Protein AF-A0A9E5EHN4-F1 (afdb_monomer_lite)

pLDDT: mean 83.6, std 17.09, range [40.53, 97.62]

Sequence (93 aa):
MKDISAEHAQRKEELLAKLEERAMACPGLYPVRTREDFLRLAIDHAKGGDELVCQILEEIWRRPDEALQINAQSLIRRGMGWGNEKKKKSLEG

Secondary structure (DSSP, 8-state):
---HHHHHHHHHHHHHHHHHHHHHHSTTSSS--SHHHHHHHHHHHHTT-HHHHHHHHHHHHH-HHHHHHHHHHHHHHHHTTTT----------

Structure (mmCIF, N/CA/C/O backbone):
data_AF-A0A9E5EHN4-F1
#
_entry.id   AF-A0A9E5EHN4-F1
#
loop_
_atom_site.group_PDB
_atom_site.id
_atom_site.type_symbol
_atom_site.label_atom_id
_atom_site.label_alt_id
_atom_site.label_comp_id
_atom_site.label_asym_id
_atom_site.label_entity_id
_atom_site.label_seq_id
_atom_site.pdbx_PDB_ins_code
_atom_site.Cartn_x
_atom_site.Cartn_y
_atom_site.Cartn_z
_atom_site.occupancy
_atom_site.B_iso_or_equiv
_atom_site.auth_seq_id
_atom_site.auth_comp_id
_atom_site.auth_asym_id
_atom_site.auth_atom_id
_atom_site.pdbx_PDB_model_num
ATOM 1 N N . MET A 1 1 ? -21.240 -2.774 22.126 1.00 46.44 1 MET A N 1
ATOM 2 C CA . MET A 1 1 ? -20.414 -2.054 21.136 1.00 46.44 1 MET A CA 1
ATOM 3 C C . MET A 1 1 ? -19.742 -3.124 20.305 1.00 46.44 1 MET A C 1
ATOM 5 O O . MET A 1 1 ? -19.083 -3.962 20.899 1.00 46.44 1 MET A O 1
ATOM 9 N N . LYS A 1 2 ? -20.008 -3.207 18.996 1.00 52.47 2 LYS A N 1
ATOM 10 C CA . LYS A 1 2 ? -19.188 -4.065 18.130 1.00 52.47 2 LYS A CA 1
ATOM 11 C C . LYS A 1 2 ? -17.767 -3.508 18.191 1.00 52.47 2 LYS A C 1
ATOM 13 O O . LYS A 1 2 ? -17.615 -2.290 18.117 1.00 52.47 2 LYS A O 1
ATOM 18 N N . ASP A 1 3 ? -16.780 -4.364 18.418 1.00 68.12 3 ASP A N 1
ATOM 19 C CA . ASP A 1 3 ? -15.375 -3.977 18.503 1.00 68.12 3 ASP A CA 1
ATOM 20 C C . ASP A 1 3 ? -14.943 -3.342 17.180 1.00 68.12 3 ASP A C 1
ATOM 22 O O . ASP A 1 3 ? -14.640 -4.031 16.210 1.00 68.12 3 ASP A O 1
ATOM 26 N N . ILE A 1 4 ? -14.934 -2.011 17.138 1.00 74.50 4 ILE A N 1
ATOM 27 C CA . ILE A 1 4 ? -14.484 -1.213 15.989 1.00 74.50 4 ILE A CA 1
ATOM 28 C C . ILE A 1 4 ? -13.063 -1.643 15.578 1.00 74.50 4 ILE A C 1
ATOM 30 O O . ILE A 1 4 ? -12.744 -1.735 14.398 1.00 74.50 4 ILE A O 1
ATOM 34 N N . SER A 1 5 ? -12.238 -2.027 16.556 1.00 76.31 5 SER A N 1
ATOM 35 C CA . SER A 1 5 ? -10.908 -2.599 16.328 1.00 76.31 5 SER A CA 1
ATOM 36 C C . SER A 1 5 ? -10.943 -3.924 15.548 1.00 76.31 5 SER A C 1
ATOM 38 O O . SER A 1 5 ? -10.133 -4.117 14.643 1.00 76.31 5 SER A O 1
ATOM 40 N N . ALA A 1 6 ? -11.902 -4.812 15.831 1.00 81.94 6 ALA A N 1
ATOM 41 C CA . ALA A 1 6 ? -12.046 -6.078 15.110 1.00 81.94 6 ALA A CA 1
ATOM 42 C C . ALA A 1 6 ? -12.510 -5.861 13.660 1.00 81.94 6 ALA A C 1
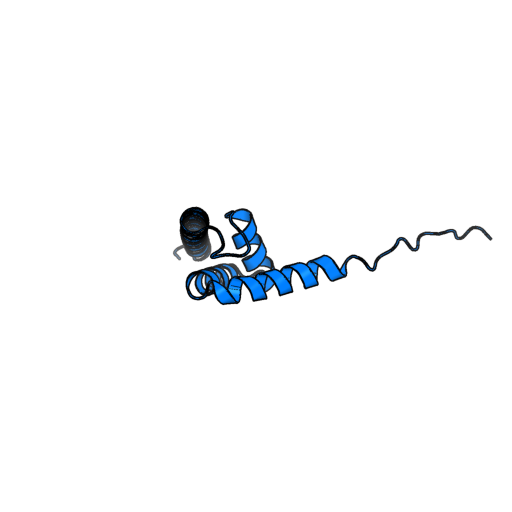ATOM 44 O O . ALA A 1 6 ? -12.049 -6.554 12.754 1.00 81.94 6 ALA A O 1
ATOM 45 N N . GLU A 1 7 ? -13.370 -4.867 13.428 1.00 85.50 7 GLU A N 1
ATOM 46 C CA . GLU A 1 7 ? -13.822 -4.490 12.084 1.00 85.50 7 GLU A CA 1
ATOM 47 C C . GLU A 1 7 ? -12.673 -3.913 11.241 1.00 85.50 7 GLU A C 1
ATOM 49 O O . GLU A 1 7 ? -12.457 -4.349 10.107 1.00 85.50 7 GLU A O 1
ATOM 54 N N . HIS A 1 8 ? -11.864 -3.009 11.808 1.00 87.00 8 HIS A N 1
ATOM 55 C CA . HIS A 1 8 ? -10.666 -2.496 11.136 1.00 87.00 8 HIS A CA 1
ATOM 56 C C . HIS A 1 8 ? -9.635 -3.597 10.867 1.00 87.00 8 HIS A C 1
ATOM 58 O O . HIS A 1 8 ? -9.028 -3.620 9.796 1.00 87.00 8 HIS A O 1
ATOM 64 N N . ALA A 1 9 ? -9.456 -4.541 11.797 1.00 88.88 9 ALA A N 1
ATOM 65 C CA . ALA A 1 9 ? -8.554 -5.671 11.604 1.00 88.88 9 ALA A CA 1
ATOM 66 C C . ALA A 1 9 ? -8.996 -6.553 10.428 1.00 88.88 9 ALA A C 1
ATOM 68 O O . ALA A 1 9 ? -8.176 -6.858 9.564 1.00 88.88 9 ALA A O 1
ATOM 69 N N . GLN A 1 10 ? -10.284 -6.902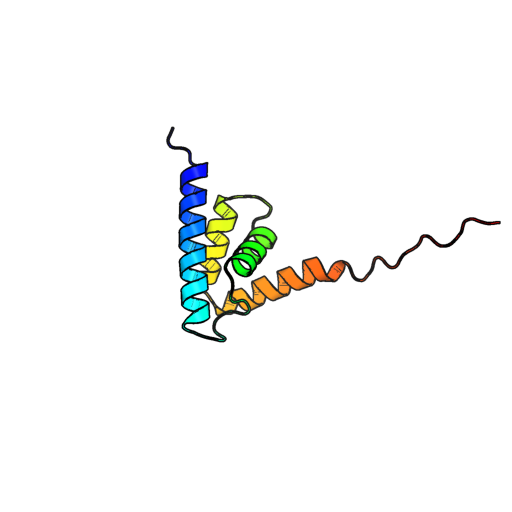 10.350 1.00 92.25 10 GLN A N 1
ATOM 70 C CA . GLN A 1 10 ? -10.813 -7.691 9.238 1.00 92.25 10 GLN A CA 1
ATOM 71 C C . GLN A 1 10 ? -10.668 -6.951 7.902 1.00 92.25 10 GLN A C 1
ATOM 73 O O . GLN A 1 10 ? -10.147 -7.512 6.939 1.00 92.25 10 GLN A O 1
ATOM 78 N N . ARG A 1 11 ? -11.067 -5.674 7.849 1.00 94.12 11 ARG A N 1
ATOM 79 C CA . ARG A 1 11 ? -10.970 -4.847 6.637 1.00 94.12 11 ARG A CA 1
ATOM 80 C C . ARG A 1 11 ? -9.531 -4.738 6.137 1.00 94.12 11 ARG A C 1
ATOM 82 O O . ARG A 1 11 ? -9.281 -4.859 4.938 1.00 94.12 11 ARG A O 1
ATOM 89 N N . LYS A 1 12 ? -8.577 -4.540 7.048 1.00 94.94 12 LYS A N 1
ATOM 90 C CA . LYS A 1 12 ? -7.146 -4.501 6.735 1.00 94.94 12 LYS A CA 1
ATOM 91 C C . LYS A 1 12 ? -6.682 -5.811 6.096 1.00 94.94 12 LYS A C 1
ATOM 93 O O . LYS A 1 12 ? -6.044 -5.767 5.047 1.00 94.94 12 LYS A O 1
ATOM 98 N N . GLU A 1 13 ? -7.019 -6.958 6.685 1.00 95.88 13 GLU A N 1
ATOM 99 C CA . GLU A 1 13 ? -6.627 -8.267 6.142 1.00 95.88 13 GLU A CA 1
ATOM 100 C C . GLU A 1 13 ? -7.229 -8.516 4.751 1.00 95.88 13 GLU A C 1
ATOM 102 O O . GLU A 1 13 ? -6.529 -8.969 3.844 1.00 95.88 13 GLU A O 1
ATOM 107 N N . GLU A 1 14 ? -8.497 -8.153 4.541 1.00 96.19 14 GLU A N 1
ATOM 108 C CA . GLU A 1 14 ? -9.151 -8.265 3.233 1.00 96.19 14 GLU A CA 1
ATOM 109 C C . GLU A 1 14 ? -8.469 -7.398 2.163 1.00 96.19 14 GLU A C 1
ATOM 111 O O . GLU A 1 14 ? -8.283 -7.840 1.026 1.00 96.19 14 GLU A O 1
ATOM 116 N N . LEU A 1 15 ? -8.077 -6.168 2.510 1.00 96.81 15 LEU A N 1
ATOM 117 C CA . LEU A 1 15 ? -7.361 -5.268 1.602 1.00 96.81 15 LEU A CA 1
ATOM 118 C C . LEU A 1 15 ? -5.966 -5.797 1.259 1.00 96.81 15 LEU A C 1
ATOM 120 O O . LEU A 1 15 ? -5.579 -5.787 0.090 1.00 96.81 15 LEU A O 1
ATOM 124 N N . LEU A 1 16 ? -5.231 -6.294 2.255 1.00 97.62 16 LEU A N 1
ATOM 125 C CA . LEU A 1 16 ? -3.904 -6.879 2.064 1.00 97.62 16 LEU A CA 1
ATOM 126 C C . LEU A 1 16 ? -3.957 -8.118 1.164 1.00 97.62 16 LEU A C 1
ATOM 128 O O . LEU A 1 16 ? -3.138 -8.246 0.254 1.00 97.62 16 LEU A O 1
ATOM 132 N N . ALA A 1 17 ? -4.946 -8.992 1.368 1.00 97.50 17 ALA A N 1
ATOM 133 C CA . ALA A 1 17 ? -5.146 -10.170 0.532 1.00 97.50 17 ALA A CA 1
ATOM 134 C C . ALA A 1 17 ? -5.411 -9.800 -0.934 1.00 97.50 17 ALA A C 1
ATOM 136 O O . ALA A 1 17 ? -4.771 -10.350 -1.830 1.00 97.50 17 ALA A O 1
ATOM 137 N N . LYS A 1 18 ? -6.301 -8.829 -1.175 1.00 97.12 18 LYS A N 1
ATOM 138 C CA . LYS A 1 18 ? -6.613 -8.337 -2.526 1.00 97.12 18 LYS A CA 1
ATOM 139 C C . LYS A 1 18 ? -5.390 -7.723 -3.203 1.00 97.12 18 LYS A C 1
ATOM 141 O O . LYS A 1 18 ? -5.123 -8.010 -4.368 1.00 97.12 18 LYS A O 1
ATOM 146 N N . LEU A 1 19 ? -4.649 -6.876 -2.487 1.00 97.31 19 LEU A N 1
ATOM 147 C CA . LEU A 1 19 ? -3.457 -6.211 -3.016 1.00 97.31 19 LEU A CA 1
ATOM 148 C C . LEU A 1 19 ? -2.373 -7.211 -3.417 1.00 97.31 19 LEU A C 1
ATOM 150 O O . LEU A 1 19 ? -1.823 -7.095 -4.510 1.00 97.31 19 LEU A O 1
ATOM 154 N N . GLU A 1 20 ? -2.097 -8.202 -2.572 1.00 97.00 20 GLU A N 1
ATOM 155 C CA . GLU A 1 20 ? -1.123 -9.252 -2.874 1.00 97.00 20 GLU A CA 1
ATOM 156 C C . GLU A 1 20 ? -1.547 -10.093 -4.078 1.00 97.00 20 GLU A C 1
ATOM 158 O O . GLU A 1 20 ? -0.758 -10.270 -5.006 1.00 97.00 20 GLU A O 1
ATOM 163 N N . GLU A 1 21 ? -2.803 -10.550 -4.118 1.00 97.00 21 GLU A N 1
ATOM 164 C CA . GLU A 1 21 ? -3.327 -11.312 -5.255 1.00 97.00 21 GLU A CA 1
ATOM 165 C C . GLU A 1 21 ? -3.173 -10.523 -6.562 1.00 97.00 21 GLU A C 1
ATOM 167 O O . GLU A 1 21 ? -2.654 -11.035 -7.557 1.00 97.00 21 GLU A O 1
ATOM 172 N N . ARG A 1 22 ? -3.541 -9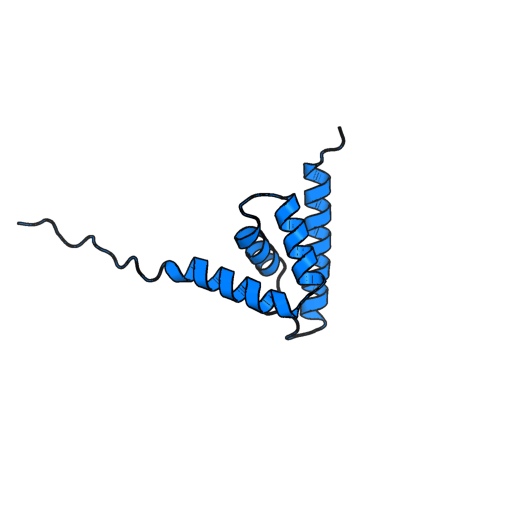.239 -6.549 1.00 96.69 22 ARG A N 1
ATOM 173 C CA . ARG A 1 22 ? -3.442 -8.372 -7.725 1.00 96.69 22 ARG A CA 1
ATOM 174 C C . ARG A 1 22 ? -1.995 -8.074 -8.119 1.00 96.69 22 ARG A C 1
ATOM 176 O O . ARG A 1 22 ? -1.701 -8.010 -9.311 1.00 96.69 22 ARG A O 1
ATOM 183 N N . ALA A 1 23 ? -1.091 -7.902 -7.156 1.00 95.75 23 ALA A N 1
ATOM 184 C CA . ALA A 1 23 ? 0.333 -7.699 -7.424 1.00 95.75 23 ALA A CA 1
ATOM 185 C C . ALA A 1 23 ? 0.994 -8.945 -8.029 1.00 95.75 23 ALA A C 1
ATOM 187 O O . ALA A 1 23 ? 1.874 -8.823 -8.883 1.00 95.75 23 ALA A O 1
ATOM 188 N N . MET A 1 24 ? 0.547 -10.133 -7.618 1.00 94.81 24 MET A N 1
ATOM 189 C CA . MET A 1 24 ? 0.986 -11.410 -8.178 1.00 94.81 24 MET A CA 1
ATOM 190 C C . MET A 1 24 ? 0.412 -11.650 -9.578 1.00 94.81 24 MET A C 1
ATOM 192 O O . MET A 1 24 ? 1.142 -12.081 -10.469 1.00 94.81 24 MET A O 1
ATOM 196 N N . ALA A 1 25 ? -0.868 -11.332 -9.791 1.00 96.19 25 ALA A N 1
ATOM 197 C CA . ALA A 1 25 ? -1.529 -11.466 -11.088 1.00 96.19 25 ALA A CA 1
ATOM 198 C C . ALA A 1 25 ? -0.990 -10.480 -12.140 1.00 96.19 25 ALA A C 1
ATOM 200 O O . ALA A 1 25 ? -0.932 -10.814 -13.323 1.00 96.19 25 ALA A O 1
ATOM 201 N N . CYS A 1 26 ? -0.562 -9.285 -11.715 1.00 94.19 26 CYS A N 1
ATOM 202 C CA . CYS A 1 26 ? -0.046 -8.231 -12.591 1.00 94.19 26 CYS A CA 1
ATOM 203 C C . CYS A 1 26 ? 1.362 -7.769 -12.165 1.00 94.19 26 CYS A C 1
ATOM 205 O O . CYS A 1 26 ? 1.505 -6.706 -11.544 1.00 94.19 26 CYS A O 1
ATOM 207 N N . PRO A 1 27 ? 2.427 -8.520 -12.515 1.00 90.94 27 PRO A N 1
ATOM 208 C CA . PRO A 1 27 ? 3.796 -8.136 -12.190 1.00 90.94 27 PRO A CA 1
ATOM 209 C C . PRO A 1 27 ? 4.152 -6.749 -12.742 1.00 90.94 27 PRO A C 1
ATOM 211 O O . PRO A 1 27 ? 4.001 -6.481 -13.930 1.00 90.94 27 PRO A O 1
ATOM 214 N N . GLY A 1 28 ? 4.658 -5.871 -11.873 1.00 90.69 28 GLY A N 1
ATOM 215 C CA . GLY A 1 28 ? 5.051 -4.502 -12.233 1.00 90.69 28 GLY A CA 1
ATOM 216 C C . GLY A 1 28 ? 3.960 -3.445 -12.041 1.00 90.69 28 GLY A C 1
ATOM 217 O O . GLY A 1 28 ? 4.265 -2.262 -12.151 1.00 90.69 28 GLY A O 1
ATOM 218 N N . LEU A 1 29 ? 2.726 -3.839 -11.698 1.00 94.19 29 LEU A N 1
ATOM 219 C CA . LEU A 1 29 ? 1.650 -2.894 -11.372 1.00 94.19 29 LEU A CA 1
ATOM 220 C C . LEU A 1 29 ? 1.930 -2.104 -10.085 1.00 94.19 29 LEU A C 1
ATOM 222 O O . LEU A 1 29 ? 1.587 -0.931 -9.985 1.00 94.19 29 LEU A O 1
ATOM 226 N N . TYR A 1 30 ? 2.551 -2.761 -9.108 1.00 95.06 30 TYR A N 1
ATOM 227 C CA . TYR A 1 30 ? 2.922 -2.179 -7.826 1.00 95.06 30 TYR A CA 1
ATOM 228 C C . TYR A 1 30 ? 4.442 -2.23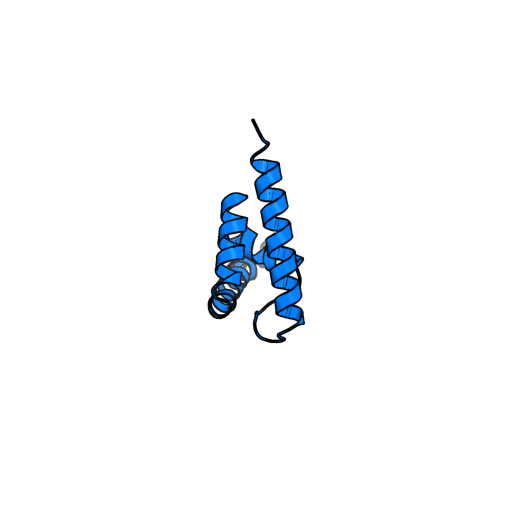2 -7.636 1.00 95.06 30 TYR A C 1
ATOM 230 O O . TYR A 1 30 ? 5.096 -3.160 -8.126 1.00 95.06 30 TYR A O 1
ATOM 238 N N . PRO A 1 31 ? 5.022 -1.284 -6.877 1.00 91.44 31 PRO A N 1
ATOM 239 C CA . PRO A 1 31 ? 6.449 -1.290 -6.549 1.00 91.44 31 PRO A CA 1
ATOM 240 C C . PRO A 1 31 ? 6.828 -2.365 -5.516 1.00 91.44 31 PRO A C 1
ATOM 242 O O . PRO A 1 31 ? 8.009 -2.569 -5.247 1.00 91.44 31 PRO A O 1
ATOM 245 N N . VAL A 1 32 ? 5.832 -3.023 -4.918 1.00 92.81 32 VAL A N 1
ATOM 246 C CA . VAL A 1 32 ? 5.964 -4.090 -3.924 1.00 92.81 32 VAL A CA 1
ATOM 247 C C . VAL A 1 32 ? 4.988 -5.221 -4.246 1.00 92.81 32 VAL A C 1
ATOM 249 O O . VAL A 1 32 ? 4.076 -5.030 -5.051 1.00 92.81 32 VAL A O 1
ATOM 252 N N . ARG A 1 33 ? 5.192 -6.408 -3.663 1.00 91.88 33 ARG A N 1
ATOM 253 C CA . ARG A 1 33 ? 4.428 -7.612 -4.045 1.00 91.88 33 ARG A CA 1
ATOM 254 C C . ARG A 1 33 ? 3.794 -8.370 -2.888 1.00 91.88 33 ARG A C 1
ATOM 256 O O . ARG A 1 33 ? 2.834 -9.091 -3.122 1.00 91.88 33 ARG A O 1
ATOM 263 N N . THR A 1 34 ? 4.318 -8.229 -1.675 1.00 93.94 34 THR A N 1
ATOM 264 C CA . THR A 1 34 ? 3.883 -9.026 -0.522 1.00 93.94 34 THR A CA 1
ATOM 265 C C . THR A 1 34 ? 2.913 -8.249 0.360 1.00 93.94 34 THR A C 1
ATOM 267 O O . THR A 1 34 ? 2.964 -7.015 0.417 1.00 93.94 34 THR A O 1
ATOM 270 N N . ARG A 1 35 ? 2.063 -8.964 1.108 1.00 96.12 35 ARG A N 1
ATOM 271 C CA . ARG A 1 35 ? 1.235 -8.357 2.170 1.00 96.12 35 ARG A CA 1
ATOM 272 C C . ARG A 1 35 ? 2.058 -7.523 3.146 1.00 96.12 35 ARG A C 1
ATOM 274 O O . ARG A 1 35 ? 1.662 -6.411 3.486 1.00 96.12 35 ARG A O 1
ATOM 281 N N . GLU A 1 36 ? 3.202 -8.045 3.577 1.00 94.81 36 GLU A N 1
ATOM 282 C CA . GLU A 1 36 ? 4.083 -7.384 4.543 1.00 94.81 36 GLU A CA 1
ATOM 283 C C . GLU A 1 36 ? 4.588 -6.040 4.014 1.00 94.81 36 GLU A C 1
ATOM 285 O O . GLU A 1 36 ? 4.592 -5.048 4.744 1.00 94.81 36 GLU A O 1
ATOM 290 N N . ASP A 1 37 ? 4.934 -5.968 2.728 1.00 93.44 37 ASP A N 1
ATOM 291 C CA . ASP A 1 37 ? 5.357 -4.720 2.103 1.00 93.44 37 ASP A CA 1
ATOM 292 C C . ASP A 1 37 ? 4.228 -3.690 2.002 1.00 93.44 37 ASP A C 1
ATOM 294 O O . ASP A 1 37 ? 4.450 -2.510 2.282 1.00 93.44 37 ASP A O 1
ATOM 298 N N . PHE A 1 38 ? 3.020 -4.104 1.612 1.00 95.38 38 PHE A N 1
ATOM 299 C CA . PHE A 1 38 ? 1.873 -3.193 1.549 1.00 95.38 38 PHE A CA 1
ATOM 300 C C . PHE A 1 38 ? 1.501 -2.667 2.934 1.00 95.38 38 PHE A C 1
ATOM 302 O O . PHE A 1 38 ? 1.293 -1.464 3.103 1.00 95.38 38 PHE A O 1
ATOM 309 N N . LEU A 1 39 ? 1.486 -3.543 3.940 1.00 95.12 39 LEU A N 1
ATOM 310 C CA . LEU A 1 39 ? 1.234 -3.157 5.323 1.00 95.12 39 LEU A CA 1
ATOM 311 C C . LEU A 1 39 ? 2.291 -2.166 5.821 1.00 95.12 39 LEU A C 1
ATOM 313 O O . LEU A 1 39 ? 1.960 -1.135 6.404 1.00 95.12 39 LEU A O 1
ATOM 317 N N . ARG A 1 40 ? 3.566 -2.444 5.542 1.00 92.19 40 ARG A N 1
ATOM 318 C CA . ARG A 1 40 ? 4.697 -1.570 5.864 1.00 92.19 40 ARG A CA 1
ATOM 319 C C . ARG A 1 40 ? 4.531 -0.177 5.253 1.00 92.19 40 ARG A C 1
ATOM 321 O O . ARG A 1 40 ? 4.750 0.817 5.944 1.00 92.19 40 ARG A O 1
ATOM 328 N N . LEU A 1 41 ? 4.147 -0.098 3.977 1.00 91.94 41 LEU A N 1
ATOM 329 C CA . LEU A 1 41 ? 3.877 1.171 3.300 1.00 91.94 41 LEU A CA 1
ATOM 330 C C . LEU A 1 41 ? 2.728 1.931 3.954 1.00 91.94 41 LEU A C 1
ATOM 332 O O . LEU A 1 41 ? 2.861 3.125 4.215 1.00 91.94 41 LEU A O 1
ATOM 336 N N . ALA A 1 42 ? 1.631 1.244 4.255 1.00 93.62 42 ALA A N 1
ATOM 337 C CA . ALA A 1 42 ? 0.483 1.867 4.890 1.00 93.62 42 ALA A CA 1
ATOM 338 C C . ALA A 1 42 ? 0.826 2.408 6.286 1.00 93.62 42 ALA A C 1
ATOM 340 O O . ALA A 1 42 ? 0.515 3.559 6.582 1.00 93.62 42 ALA A O 1
ATOM 341 N N . ILE A 1 43 ? 1.543 1.640 7.115 1.00 92.56 43 ILE A N 1
ATOM 342 C CA . ILE A 1 43 ? 1.963 2.060 8.464 1.00 92.56 43 ILE A CA 1
ATOM 343 C C . ILE A 1 43 ? 2.857 3.304 8.419 1.00 92.56 43 ILE A C 1
ATOM 345 O O . ILE A 1 43 ? 2.646 4.236 9.199 1.00 92.56 43 ILE A O 1
ATOM 349 N N . ASP A 1 44 ? 3.817 3.355 7.490 1.00 90.50 44 ASP A N 1
ATOM 350 C CA . ASP A 1 44 ? 4.718 4.506 7.352 1.00 90.50 44 ASP A CA 1
ATOM 351 C C . ASP A 1 44 ? 3.952 5.814 7.089 1.00 90.50 44 ASP A C 1
ATOM 353 O O . ASP A 1 44 ? 4.420 6.896 7.450 1.00 90.50 44 ASP A O 1
ATOM 357 N N . HIS A 1 45 ? 2.775 5.744 6.467 1.00 88.69 45 HIS A N 1
ATOM 358 C CA . HIS A 1 45 ? 1.956 6.909 6.122 1.00 88.69 45 HIS A CA 1
ATOM 359 C C . HIS A 1 45 ? 0.804 7.162 7.098 1.00 88.69 45 HIS A C 1
ATOM 361 O O . HIS A 1 45 ? 0.462 8.318 7.338 1.00 88.69 45 HIS A O 1
ATOM 367 N N . ALA A 1 46 ? 0.273 6.119 7.732 1.00 89.25 46 ALA A N 1
ATOM 368 C CA . ALA A 1 46 ? -0.889 6.185 8.615 1.00 89.25 46 ALA A CA 1
ATOM 369 C C . ALA A 1 46 ? -0.619 6.799 10.002 1.00 89.25 46 ALA A C 1
ATOM 371 O O . ALA A 1 46 ? -1.560 6.999 10.769 1.00 89.25 46 ALA A O 1
ATOM 372 N N . LYS A 1 47 ? 0.645 7.082 10.362 1.00 83.62 47 LYS A N 1
ATOM 373 C CA . LYS A 1 47 ? 1.046 7.685 11.656 1.00 83.62 47 LYS A CA 1
ATOM 374 C C . LYS A 1 47 ? 0.439 6.989 12.896 1.00 83.62 47 LYS A C 1
ATOM 376 O O . LYS A 1 47 ? 0.253 7.629 13.926 1.00 83.62 47 LYS A O 1
ATOM 381 N N . GLY A 1 48 ? 0.154 5.686 12.804 1.00 78.31 48 GLY A N 1
ATOM 382 C CA . GLY A 1 48 ? -0.330 4.852 13.912 1.00 78.31 48 GLY A CA 1
ATOM 383 C C . GLY A 1 48 ? -1.850 4.673 14.041 1.00 78.31 48 GLY A C 1
ATOM 384 O O . GLY A 1 48 ? -2.277 4.075 15.021 1.00 78.31 48 GLY A O 1
ATOM 385 N N . GLY A 1 49 ? -2.673 5.160 13.103 1.00 87.00 49 GLY A N 1
ATOM 386 C CA . GLY A 1 49 ? -4.127 4.925 13.129 1.00 87.00 49 GLY A CA 1
ATOM 387 C C . GLY A 1 49 ? -4.564 3.724 12.282 1.00 87.00 49 GLY A C 1
ATOM 388 O O . GLY A 1 49 ? -4.326 3.728 11.078 1.00 87.00 49 GLY A O 1
ATOM 389 N N . ASP A 1 50 ? -5.261 2.743 12.865 1.00 87.38 50 ASP A N 1
ATOM 390 C CA . ASP A 1 50 ? -5.740 1.541 12.147 1.00 87.38 50 ASP A CA 1
ATOM 391 C C . ASP A 1 50 ? -6.693 1.867 10.983 1.00 87.38 50 ASP A C 1
ATOM 393 O O . ASP A 1 50 ? -6.596 1.285 9.900 1.00 87.38 50 ASP A O 1
ATOM 397 N N . GLU A 1 51 ? -7.581 2.847 11.163 1.00 90.94 51 GLU A N 1
ATOM 398 C CA . GLU A 1 51 ? -8.454 3.316 10.080 1.00 90.94 51 GLU A CA 1
ATOM 399 C C . GLU A 1 51 ? -7.652 4.022 8.976 1.00 90.94 51 GLU A C 1
ATOM 401 O O . GLU A 1 51 ? -7.916 3.824 7.793 1.00 90.94 51 GLU A O 1
ATOM 406 N N . LEU A 1 52 ? -6.615 4.785 9.340 1.00 92.88 52 LEU A N 1
ATOM 407 C CA . LEU A 1 52 ? -5.728 5.423 8.362 1.00 92.88 52 LEU A CA 1
ATOM 408 C C . LEU A 1 52 ? -4.929 4.378 7.576 1.00 92.88 52 LEU A C 1
ATOM 410 O O . LEU A 1 52 ? -4.732 4.543 6.377 1.00 92.88 52 LEU A O 1
ATOM 414 N N . VAL A 1 53 ? -4.512 3.278 8.213 1.00 94.12 53 VAL A N 1
ATOM 415 C CA . VAL A 1 53 ? -3.883 2.145 7.514 1.00 94.12 53 VAL A CA 1
ATOM 416 C C . VAL A 1 53 ? -4.830 1.600 6.445 1.00 94.12 53 VAL A C 1
ATOM 418 O O . VAL A 1 53 ? -4.414 1.442 5.299 1.00 94.12 53 VAL A O 1
ATOM 421 N N . CYS A 1 54 ? -6.102 1.369 6.785 1.00 95.12 54 CYS A N 1
ATOM 422 C CA . CYS A 1 54 ? -7.100 0.899 5.820 1.00 95.12 54 CYS A CA 1
ATOM 423 C C . CYS A 1 54 ? -7.274 1.885 4.655 1.00 95.12 54 CYS A C 1
ATOM 425 O O . CYS A 1 54 ? -7.238 1.469 3.499 1.00 95.12 54 CYS A O 1
ATOM 427 N N . GLN A 1 55 ? -7.371 3.185 4.944 1.00 94.44 55 GLN A N 1
ATOM 428 C CA . GLN A 1 55 ? -7.522 4.225 3.921 1.00 94.44 55 GLN A CA 1
ATOM 429 C C . GLN A 1 55 ? -6.329 4.290 2.958 1.00 94.44 55 GLN A C 1
ATOM 431 O O . GLN A 1 55 ? -6.526 4.395 1.748 1.00 94.44 55 GLN A O 1
ATOM 436 N N . ILE A 1 56 ? -5.096 4.176 3.465 1.00 94.81 56 ILE A N 1
ATOM 437 C CA . ILE A 1 56 ? -3.899 4.150 2.612 1.00 94.81 56 ILE A CA 1
ATOM 438 C C . ILE A 1 56 ? -3.870 2.881 1.749 1.00 94.81 56 ILE A C 1
ATOM 440 O O . ILE A 1 56 ? -3.551 2.953 0.563 1.00 94.81 56 ILE A O 1
ATOM 444 N N . LEU A 1 57 ? -4.245 1.719 2.295 1.00 96.25 57 LEU A N 1
ATOM 445 C CA . LEU A 1 57 ? -4.349 0.482 1.509 1.00 96.25 57 LEU A CA 1
ATOM 446 C C . LEU A 1 57 ? -5.410 0.598 0.399 1.00 96.25 57 LEU A C 1
ATOM 448 O O . LEU A 1 57 ? -5.183 0.145 -0.724 1.00 96.25 57 LEU A O 1
ATOM 452 N N . GLU A 1 58 ? -6.544 1.244 0.670 1.00 95.94 58 GLU A N 1
ATOM 453 C CA . GLU A 1 58 ? -7.572 1.529 -0.339 1.00 95.94 58 GLU A CA 1
ATOM 454 C C . GLU A 1 58 ? -7.112 2.529 -1.400 1.00 95.94 58 GLU A C 1
ATOM 456 O O . GLU A 1 58 ? -7.493 2.418 -2.567 1.00 95.94 58 GLU A O 1
ATOM 461 N N . GLU A 1 59 ? -6.313 3.522 -1.021 1.00 95.06 59 GLU A N 1
ATOM 462 C CA . GLU A 1 59 ? -5.708 4.461 -1.961 1.00 95.06 59 GLU A CA 1
ATOM 463 C C . GLU A 1 59 ? -4.750 3.743 -2.913 1.00 95.06 59 GLU A C 1
ATOM 465 O O . GLU A 1 59 ? -4.927 3.835 -4.127 1.00 95.06 59 GLU A O 1
ATOM 470 N N . ILE A 1 60 ? -3.846 2.916 -2.378 1.00 95.25 60 ILE A N 1
ATOM 471 C CA . ILE A 1 60 ? -2.948 2.058 -3.165 1.00 95.25 60 ILE A CA 1
ATOM 472 C C . ILE A 1 60 ? -3.754 1.142 -4.100 1.00 95.25 60 ILE A C 1
ATOM 474 O O . ILE A 1 60 ? -3.408 0.976 -5.270 1.00 95.25 60 ILE A O 1
ATOM 478 N N . TRP A 1 61 ? -4.854 0.557 -3.617 1.00 95.19 61 TRP A N 1
ATOM 479 C CA . TRP A 1 61 ? -5.724 -0.291 -4.435 1.00 95.19 61 TRP A CA 1
ATOM 480 C C . TRP A 1 61 ? -6.354 0.464 -5.613 1.00 95.19 61 TRP A C 1
ATOM 482 O O . TRP A 1 61 ? -6.375 -0.044 -6.742 1.00 95.19 61 TRP A O 1
ATOM 492 N N . ARG A 1 62 ? -6.880 1.668 -5.352 1.00 95.25 62 ARG A N 1
ATOM 493 C CA . ARG A 1 62 ? -7.538 2.510 -6.359 1.00 95.25 62 ARG A CA 1
ATOM 494 C C . ARG A 1 62 ? -6.543 3.105 -7.351 1.00 95.25 62 ARG A C 1
ATOM 496 O O . ARG A 1 62 ? -6.892 3.235 -8.522 1.00 95.25 62 ARG A O 1
ATOM 503 N N . ARG A 1 63 ? -5.335 3.454 -6.897 1.00 94.88 63 ARG A N 1
ATOM 504 C CA . ARG A 1 63 ? -4.326 4.199 -7.664 1.00 94.88 63 ARG A CA 1
ATOM 505 C C . ARG A 1 63 ? -2.950 3.526 -7.564 1.00 94.88 63 ARG A C 1
ATOM 507 O O . ARG A 1 63 ? -2.092 3.959 -6.794 1.00 94.88 63 ARG A O 1
ATOM 514 N N . PRO A 1 64 ? -2.715 2.450 -8.340 1.00 91.88 64 PRO A N 1
ATOM 515 C CA . PRO A 1 64 ? -1.439 1.733 -8.330 1.00 91.88 64 PRO A CA 1
ATOM 516 C C . PRO A 1 64 ? -0.230 2.603 -8.704 1.00 91.88 64 PRO A C 1
ATOM 518 O O . PRO A 1 64 ? 0.869 2.376 -8.206 1.00 91.88 64 PRO A O 1
ATOM 521 N N . ASP A 1 65 ? -0.433 3.625 -9.536 1.00 89.44 65 ASP A N 1
ATOM 522 C CA . ASP A 1 65 ? 0.580 4.615 -9.907 1.00 89.44 65 ASP A CA 1
ATOM 523 C C . ASP A 1 65 ? 1.074 5.435 -8.701 1.00 89.44 65 ASP A C 1
ATOM 525 O O . ASP A 1 65 ? 2.276 5.681 -8.564 1.00 89.44 65 ASP A O 1
ATOM 529 N N . GLU A 1 66 ? 0.182 5.788 -7.772 1.00 88.88 66 GLU A N 1
ATOM 530 C CA . GLU A 1 66 ? 0.549 6.504 -6.544 1.00 88.88 66 GLU A CA 1
ATOM 531 C C . GLU A 1 66 ? 1.300 5.618 -5.552 1.00 88.88 66 GLU A C 1
ATOM 533 O O . GLU A 1 66 ? 2.121 6.119 -4.779 1.00 88.88 66 GLU A O 1
ATOM 538 N N . ALA A 1 67 ? 1.116 4.295 -5.616 1.00 90.06 67 ALA A N 1
ATOM 539 C CA . ALA A 1 67 ? 1.855 3.355 -4.778 1.00 90.06 67 ALA A CA 1
ATOM 540 C C . ALA A 1 67 ? 3.375 3.520 -4.945 1.00 90.06 67 ALA A C 1
ATOM 542 O O . ALA A 1 67 ? 4.126 3.373 -3.977 1.00 90.06 67 ALA A O 1
ATOM 543 N N . LEU A 1 68 ? 3.838 3.883 -6.150 1.00 89.31 68 LEU A N 1
ATOM 544 C CA . LEU A 1 68 ? 5.244 4.187 -6.419 1.00 89.31 68 LEU A CA 1
ATOM 545 C C . LEU A 1 68 ? 5.728 5.406 -5.624 1.00 89.31 68 LEU A C 1
ATOM 547 O O . LEU A 1 68 ? 6.797 5.356 -5.014 1.00 89.31 68 LEU A O 1
ATOM 551 N N . GLN A 1 69 ? 4.936 6.480 -5.591 1.00 90.06 69 GLN A N 1
ATOM 552 C CA . GLN A 1 69 ? 5.262 7.695 -4.842 1.00 90.06 69 GLN A CA 1
ATOM 553 C C . GLN A 1 69 ? 5.251 7.435 -3.332 1.00 90.06 69 GLN A C 1
ATOM 555 O O . GLN A 1 69 ? 6.186 7.822 -2.628 1.00 90.06 69 GLN A O 1
ATOM 560 N N . ILE A 1 70 ? 4.238 6.717 -2.842 1.00 89.38 70 ILE A N 1
ATOM 561 C CA . ILE A 1 70 ? 4.113 6.301 -1.438 1.00 89.38 70 ILE A CA 1
ATOM 562 C C . ILE A 1 70 ? 5.333 5.471 -1.018 1.00 89.38 70 ILE A C 1
ATOM 564 O O . ILE A 1 70 ? 5.921 5.727 0.040 1.00 89.38 70 ILE A O 1
ATOM 568 N N . ASN A 1 71 ? 5.758 4.524 -1.861 1.00 90.56 71 ASN A N 1
ATOM 569 C CA . ASN A 1 71 ? 6.950 3.716 -1.621 1.00 90.56 71 ASN A CA 1
ATOM 570 C C . ASN A 1 71 ? 8.235 4.545 -1.632 1.00 90.56 71 ASN A C 1
ATOM 572 O O . ASN A 1 71 ? 9.042 4.411 -0.715 1.00 90.56 71 ASN A O 1
ATOM 576 N N . ALA A 1 72 ? 8.410 5.449 -2.597 1.00 89.19 72 ALA A N 1
ATOM 577 C CA . ALA A 1 72 ? 9.566 6.341 -2.633 1.00 89.19 72 ALA A CA 1
ATOM 578 C C . ALA A 1 72 ? 9.662 7.199 -1.359 1.00 89.19 72 ALA A C 1
ATOM 580 O O . ALA A 1 72 ? 10.721 7.276 -0.740 1.00 89.19 72 ALA A O 1
ATOM 581 N N . GLN A 1 73 ? 8.549 7.779 -0.900 1.00 89.56 73 GLN A N 1
ATOM 582 C CA . GLN A 1 73 ? 8.512 8.562 0.340 1.00 89.56 73 GLN A CA 1
ATOM 583 C C . GLN A 1 73 ? 8.801 7.720 1.590 1.00 89.56 73 GLN A C 1
ATOM 585 O O . GLN A 1 73 ? 9.450 8.201 2.522 1.00 89.56 73 GLN A O 1
ATOM 590 N N . SER A 1 74 ? 8.318 6.477 1.627 1.00 87.38 74 SER A N 1
ATOM 591 C CA . SER A 1 74 ? 8.620 5.517 2.694 1.00 87.38 74 SER A CA 1
ATOM 592 C C . SER A 1 74 ? 10.119 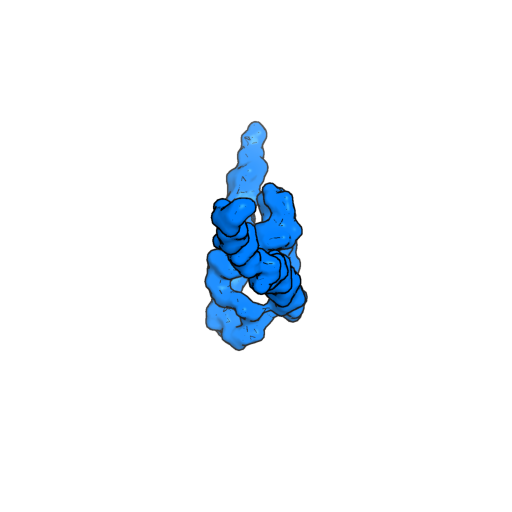5.187 2.728 1.00 87.38 74 SER A C 1
ATOM 594 O O . SER A 1 74 ? 10.754 5.276 3.781 1.00 87.38 74 SER A O 1
ATOM 596 N N . LEU A 1 75 ? 10.718 4.900 1.567 1.00 87.50 75 LEU A N 1
ATOM 597 C CA . LEU A 1 75 ? 12.150 4.635 1.434 1.00 87.50 75 LEU A CA 1
ATOM 598 C C . LEU A 1 75 ? 12.999 5.849 1.814 1.00 87.50 75 LEU A C 1
ATOM 600 O O . LEU A 1 75 ? 13.985 5.679 2.518 1.00 87.50 75 LEU A O 1
ATOM 604 N N . ILE A 1 76 ? 12.609 7.067 1.430 1.00 86.44 76 ILE A N 1
ATOM 605 C CA . ILE A 1 76 ? 13.313 8.301 1.818 1.00 86.44 76 ILE A CA 1
ATOM 606 C C . ILE A 1 76 ? 13.275 8.496 3.339 1.00 86.44 76 ILE A C 1
ATOM 608 O O . ILE A 1 76 ? 14.308 8.762 3.950 1.00 86.44 76 ILE A O 1
ATOM 612 N N . ARG A 1 77 ? 12.111 8.311 3.977 1.00 81.94 77 ARG A N 1
ATOM 613 C CA . ARG A 1 77 ? 11.981 8.416 5.441 1.00 81.94 77 ARG A CA 1
ATOM 614 C C . ARG A 1 77 ? 12.849 7.402 6.184 1.00 81.94 77 ARG A C 1
ATOM 616 O O . ARG A 1 77 ? 13.403 7.733 7.226 1.00 81.94 77 ARG A O 1
ATOM 623 N N . ARG A 1 78 ? 13.003 6.198 5.634 1.00 76.38 78 ARG A N 1
ATOM 624 C CA . ARG A 1 78 ? 13.872 5.147 6.187 1.00 76.38 78 ARG A CA 1
ATOM 625 C C . ARG A 1 78 ? 15.353 5.360 5.845 1.00 76.38 78 ARG A C 1
ATOM 627 O O . ARG A 1 78 ? 16.222 5.050 6.652 1.00 76.38 78 ARG A O 1
ATOM 634 N N . GLY A 1 79 ? 15.638 5.912 4.666 1.00 67.88 79 GLY A N 1
ATOM 635 C CA . GLY A 1 79 ? 16.972 6.183 4.123 1.00 67.88 79 GLY A CA 1
ATOM 636 C C . GLY A 1 79 ? 17.643 7.435 4.694 1.00 67.88 79 GLY A C 1
ATOM 637 O O . GLY A 1 79 ? 18.869 7.495 4.739 1.00 67.88 79 GLY A O 1
ATOM 638 N N . MET A 1 80 ? 16.881 8.376 5.265 1.00 51.69 80 MET A N 1
ATOM 639 C CA . MET A 1 80 ? 17.405 9.460 6.118 1.00 51.69 80 MET A CA 1
ATOM 640 C C . MET A 1 80 ? 18.004 8.960 7.458 1.00 51.69 80 MET A C 1
ATOM 642 O O . MET A 1 80 ? 18.257 9.750 8.361 1.00 51.69 80 MET A O 1
ATOM 646 N N . GLY A 1 81 ? 18.268 7.654 7.590 1.00 50.25 81 GLY A N 1
ATOM 647 C CA . GLY A 1 81 ? 19.112 7.045 8.622 1.00 50.25 81 GLY A CA 1
ATOM 648 C C . GLY A 1 81 ? 20.571 6.793 8.204 1.00 50.25 81 GLY A C 1
ATOM 649 O O . GLY A 1 81 ? 21.372 6.408 9.052 1.00 50.25 81 GLY A O 1
ATOM 650 N N . TRP A 1 82 ? 20.969 7.034 6.946 1.00 46.72 82 TRP A N 1
ATOM 651 C CA . TRP A 1 82 ? 22.369 6.869 6.496 1.00 46.72 82 TRP A CA 1
ATOM 652 C C . TRP A 1 82 ? 23.317 8.024 6.874 1.00 46.72 82 TRP A C 1
ATOM 654 O O . TRP A 1 82 ? 24.456 8.056 6.424 1.00 46.72 82 TRP A O 1
ATOM 664 N N . GLY A 1 83 ? 22.884 8.938 7.750 1.00 46.88 83 GLY A N 1
ATOM 665 C CA . GLY A 1 83 ? 23.691 10.047 8.275 1.00 46.88 83 GLY A CA 1
ATOM 666 C C . GLY A 1 83 ? 24.015 9.982 9.772 1.00 46.88 83 GLY A C 1
ATOM 667 O O . GLY A 1 83 ? 24.505 10.966 10.311 1.00 46.88 83 GLY A O 1
ATOM 668 N N . ASN A 1 84 ? 23.755 8.867 10.465 1.00 45.38 84 ASN A N 1
ATOM 669 C CA . ASN A 1 84 ? 24.279 8.643 11.821 1.00 45.38 84 ASN A CA 1
ATOM 670 C C . ASN A 1 84 ? 25.477 7.690 11.761 1.00 45.38 84 ASN A C 1
ATOM 672 O O . ASN A 1 84 ? 25.486 6.592 12.322 1.00 45.38 84 ASN A O 1
ATOM 676 N N . GLU A 1 85 ? 26.514 8.132 11.049 1.00 50.62 85 GLU A N 1
ATOM 677 C CA . GLU A 1 85 ? 27.855 7.618 11.273 1.00 50.62 85 GLU A CA 1
ATOM 678 C C . GLU A 1 85 ? 28.198 7.769 12.755 1.00 50.62 85 GLU A C 1
ATOM 680 O O . GLU A 1 85 ? 28.009 8.811 13.385 1.00 50.62 85 GLU A O 1
ATOM 685 N N . LYS A 1 86 ? 28.705 6.680 13.317 1.00 49.84 86 LYS A N 1
ATOM 686 C CA . LYS A 1 86 ? 29.187 6.563 14.685 1.00 49.84 86 LYS A CA 1
ATOM 687 C C . LYS A 1 86 ? 30.105 7.739 15.065 1.00 49.84 86 LYS A C 1
ATOM 689 O O . LYS A 1 86 ? 31.314 7.658 14.876 1.00 49.84 86 LYS A O 1
ATOM 694 N N . LYS A 1 87 ? 29.592 8.764 15.752 1.00 49.88 87 LYS A N 1
ATOM 695 C CA . LYS A 1 87 ? 30.407 9.575 16.675 1.00 49.88 87 LYS A CA 1
ATOM 696 C C . LYS A 1 87 ? 30.334 8.988 18.083 1.00 4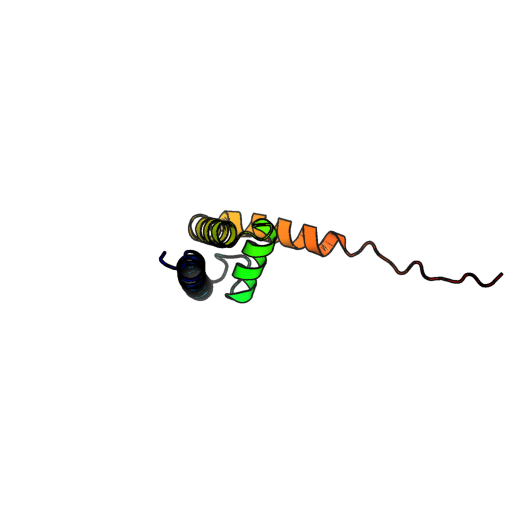9.88 87 LYS A C 1
ATOM 698 O O . LYS A 1 87 ? 29.773 9.559 19.007 1.00 49.88 87 LYS A O 1
ATOM 703 N N . LYS A 1 88 ? 30.957 7.823 18.240 1.00 47.00 88 LYS A N 1
ATOM 704 C CA . LYS A 1 88 ? 31.640 7.460 19.486 1.00 47.00 88 LYS A CA 1
ATOM 705 C C . LYS A 1 88 ? 33.085 7.141 19.122 1.00 47.00 88 LYS A C 1
ATOM 707 O O . LYS A 1 88 ? 33.465 5.982 19.005 1.00 47.00 88 LYS A O 1
ATOM 712 N N . LYS A 1 89 ? 33.859 8.195 18.862 1.00 47.75 89 LYS A N 1
ATOM 713 C CA . LYS A 1 89 ? 35.321 8.151 18.871 1.00 47.75 89 LYS A CA 1
ATOM 714 C C . LYS A 1 89 ? 35.774 8.995 20.062 1.00 47.75 89 LYS A C 1
ATOM 716 O O . LYS A 1 89 ? 35.564 10.201 20.057 1.00 47.75 89 LYS A O 1
ATOM 721 N N . SER A 1 90 ? 36.279 8.287 21.068 1.00 48.75 90 SER A N 1
ATOM 722 C CA . SER A 1 90 ? 37.322 8.677 22.021 1.00 48.75 90 SER A CA 1
ATOM 723 C C . SER A 1 90 ? 37.205 10.046 22.706 1.00 48.75 90 SER A C 1
ATOM 725 O O . SER A 1 90 ? 37.644 11.053 22.163 1.00 48.75 90 SER A O 1
ATOM 727 N N . LEU A 1 91 ? 36.732 10.051 23.958 1.00 50.88 91 LEU A N 1
ATOM 728 C CA . LEU A 1 91 ? 37.397 10.847 24.993 1.00 50.88 91 LEU A CA 1
ATOM 729 C C . LEU A 1 91 ? 38.440 9.938 25.652 1.00 50.88 91 LEU A C 1
ATOM 731 O O . LEU A 1 91 ? 38.141 9.217 26.598 1.00 50.88 91 LEU A O 1
ATOM 735 N N . GLU A 1 92 ? 39.639 9.948 25.088 1.00 49.00 92 GLU A N 1
ATOM 736 C CA . GLU A 1 92 ? 40.877 9.726 25.829 1.00 49.00 92 GLU A CA 1
ATOM 737 C C . GLU A 1 92 ? 41.737 10.957 25.541 1.00 49.00 92 GLU A C 1
ATOM 739 O O . GLU A 1 92 ? 41.952 11.293 24.371 1.00 49.00 92 GLU A O 1
ATOM 744 N N . GLY A 1 93 ? 42.137 11.656 26.603 1.00 40.53 93 GLY A N 1
ATOM 745 C CA . GLY A 1 93 ? 42.887 12.910 26.571 1.00 40.53 93 GLY A CA 1
ATOM 746 C C . GLY A 1 93 ? 42.497 13.807 27.727 1.00 40.53 93 GLY A C 1
ATOM 747 O O . GLY A 1 93 ? 41.635 14.681 27.498 1.00 40.53 93 GLY A O 1
#

Radius of gyration: 17.6 Å; chains: 1; bounding box: 63×24×39 Å

Foldseek 3Di:
DPPPVVVLVVLLVVLLVVQLVVCVVDPPLAPDRHSVVLLLLQCLVQVPDSVSSSVSSVVCVVCSVCNVVSVVVSCVVVVVVPPCDDPPDDPDD